Protein AF-A0A965PVC0-F1 (afdb_monomer)

Sequence (104 aa):
IALAPARLYQFDGAETGKIRQNLDIASYRVETGLPLRDFMVIQQGPAAEGLLRAWPAPNLGVERHYGYAFQWFSLAALIAGLYLWFQWLRPRWLVKDHIPDDRT

pLDDT: mean 78.61, std 12.19, range [58.06, 97.75]

Radius of gyration: 32.97 Å; Cα contacts (8 Å, |Δi|>4): 31; chains: 1; bounding box: 70×26×98 Å

Solvent-accessible surface area (backbone atoms only — not comparable to full-atom values): 7052 Å² total; per-residue (Å²): 126,46,76,80,79,78,72,87,77,69,68,90,70,88,64,76,73,95,72,54,80,86,70,57,66,68,64,49,28,68,73,69,70,49,93,74,71,100,72,46,82,77,79,82,62,78,67,53,97,91,43,85,55,82,72,77,73,81,79,80,55,66,78,63,51,54,60,54,51,50,51,54,52,51,52,50,51,50,51,52,51,51,50,51,40,60,71,56,46,53,55,57,56,63,62,66,78,68,72,81,85,88,82,128

Secondary structure (DSSP, 8-state):
-BPPPPGGG--SS---SSS-TT--HHHHHHHH-----S-B----SPSBTTB---PPP----HHHHHHHHHHHHHHHHHHHHHHHIIIIIHHHHHHHT-------

Structure (mmCIF, N/CA/C/O backbone):
data_AF-A0A965PVC0-F1
#
_entry.id   AF-A0A965PVC0-F1
#
loop_
_atom_site.group_PDB
_atom_site.id
_atom_site.type_symbol
_atom_site.label_atom_id
_atom_site.label_alt_id
_atom_site.label_comp_id
_atom_site.label_asym_id
_atom_site.label_entity_id
_atom_site.label_seq_id
_atom_site.pdbx_PDB_ins_code
_atom_site.Cartn_x
_atom_site.Cartn_y
_atom_site.Cartn_z
_atom_site.occupancy
_atom_site.B_iso_or_equiv
_atom_site.auth_seq_id
_atom_site.auth_comp_id
_atom_site.auth_asym_id
_atom_site.auth_atom_id
_atom_site.pdbx_PDB_model_num
ATOM 1 N N . ILE A 1 1 ? -8.371 -14.221 11.053 1.00 61.44 1 ILE A N 1
ATOM 2 C CA . ILE A 1 1 ? -7.653 -13.407 12.064 1.00 61.44 1 ILE A CA 1
ATOM 3 C C . ILE A 1 1 ? -7.109 -12.194 11.335 1.00 61.44 1 ILE A C 1
ATOM 5 O O . ILE A 1 1 ? -6.511 -12.374 10.280 1.00 61.44 1 ILE A O 1
ATOM 9 N N . ALA A 1 2 ? -7.402 -10.993 11.819 1.00 61.28 2 ALA A N 1
ATOM 10 C CA . ALA A 1 2 ? -6.885 -9.764 11.233 1.00 61.28 2 ALA A CA 1
ATOM 11 C C . ALA A 1 2 ? -5.522 -9.424 11.843 1.00 61.28 2 ALA A C 1
ATOM 13 O O . ALA A 1 2 ? -5.323 -9.601 13.046 1.00 61.28 2 ALA A O 1
ATOM 14 N N . LEU A 1 3 ? -4.599 -8.942 11.010 1.00 65.56 3 LEU A N 1
ATOM 15 C CA . LEU A 1 3 ? -3.379 -8.295 11.487 1.00 65.56 3 LEU A CA 1
ATOM 16 C C . LEU A 1 3 ? -3.759 -7.002 12.212 1.00 65.56 3 LEU A C 1
ATOM 18 O O . LEU A 1 3 ? -4.790 -6.399 11.905 1.00 65.56 3 LEU A O 1
ATOM 22 N N . ALA A 1 4 ? -2.935 -6.587 13.175 1.00 66.31 4 ALA A N 1
ATOM 23 C CA . ALA A 1 4 ? -3.166 -5.335 13.878 1.00 66.31 4 ALA A CA 1
ATOM 24 C C . ALA A 1 4 ? -3.309 -4.175 12.879 1.00 66.31 4 ALA A C 1
ATOM 26 O O . ALA A 1 4 ? -2.536 -4.116 11.916 1.00 66.31 4 ALA A O 1
ATOM 27 N N . PRO A 1 5 ? -4.291 -3.273 13.073 1.00 65.88 5 PRO A N 1
ATOM 28 C CA . PRO A 1 5 ? -4.470 -2.141 12.182 1.00 65.88 5 PRO A CA 1
ATOM 29 C C . PRO A 1 5 ? -3.179 -1.324 12.151 1.00 65.88 5 PRO A C 1
ATOM 31 O O . PRO A 1 5 ? -2.572 -1.038 13.187 1.00 65.88 5 PRO A O 1
ATOM 34 N N . ALA A 1 6 ? -2.735 -0.971 10.946 1.00 65.62 6 ALA A N 1
ATOM 35 C CA . ALA A 1 6 ? -1.576 -0.112 10.787 1.00 65.62 6 ALA A CA 1
ATOM 36 C C . ALA A 1 6 ? -1.881 1.243 11.441 1.00 65.62 6 ALA A C 1
ATOM 38 O O . ALA A 1 6 ? -2.834 1.922 11.056 1.00 65.62 6 ALA A O 1
ATOM 39 N N . ARG A 1 7 ? -1.056 1.667 12.406 1.00 68.12 7 ARG A N 1
ATOM 40 C CA . ARG A 1 7 ? -1.208 2.950 13.122 1.00 68.12 7 ARG A CA 1
ATOM 41 C C . ARG A 1 7 ? -0.830 4.173 12.268 1.00 68.12 7 ARG A C 1
ATOM 43 O O . ARG A 1 7 ? -0.439 5.201 12.801 1.00 68.12 7 ARG A O 1
ATOM 50 N N . LEU A 1 8 ? -0.944 4.075 10.942 1.00 61.22 8 LEU A N 1
ATOM 51 C CA . LEU A 1 8 ? -0.568 5.127 9.988 1.00 61.22 8 LEU A CA 1
ATOM 52 C C . LEU A 1 8 ? -1.379 6.420 10.163 1.00 61.22 8 LEU A C 1
ATOM 54 O O . LEU A 1 8 ? -0.898 7.484 9.792 1.00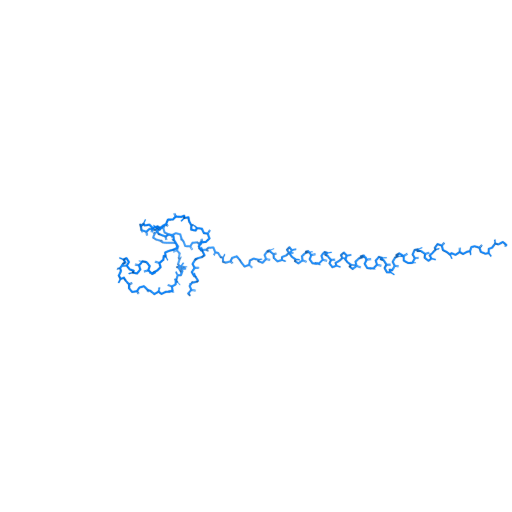 61.22 8 LEU A O 1
ATOM 58 N N . TYR A 1 9 ? -2.583 6.326 10.732 1.00 58.06 9 TYR A N 1
ATOM 59 C CA . TYR A 1 9 ? -3.487 7.458 10.957 1.00 58.06 9 TYR A CA 1
ATOM 60 C C . TYR A 1 9 ? -3.806 7.694 12.436 1.00 58.06 9 TYR A C 1
ATOM 62 O O . TYR A 1 9 ? -4.865 8.234 12.731 1.00 58.06 9 TYR A O 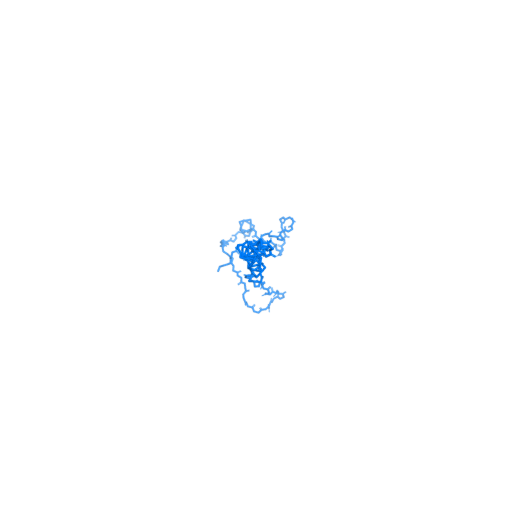1
ATOM 70 N N . GLN A 1 10 ? -2.960 7.252 13.372 1.00 65.38 10 GLN A N 1
ATOM 71 C CA . GLN A 1 10 ? -3.180 7.583 14.780 1.00 65.38 10 GLN A CA 1
ATOM 72 C C . GLN A 1 10 ? -2.797 9.045 15.017 1.00 65.38 10 GLN A C 1
ATOM 74 O O . GLN A 1 10 ? -1.615 9.387 15.017 1.00 65.38 10 GLN A O 1
ATOM 79 N N . PHE A 1 11 ? -3.805 9.897 15.181 1.00 64.56 11 PHE A N 1
ATOM 80 C CA . PHE A 1 11 ? -3.606 11.261 15.654 1.00 64.56 11 PHE A CA 1
ATOM 81 C C . PHE A 1 11 ? -3.404 11.219 17.182 1.00 64.56 11 PHE A C 1
ATOM 83 O O . PHE A 1 11 ? -3.856 10.284 17.838 1.00 64.56 11 PHE A O 1
ATOM 90 N N . ASP A 1 12 ? -2.603 12.138 17.719 1.00 64.44 12 ASP A N 1
ATOM 91 C CA . ASP A 1 12 ? -2.042 12.044 19.075 1.00 64.44 12 ASP A CA 1
ATOM 92 C C . ASP A 1 12 ? -3.101 12.000 20.198 1.00 64.44 12 ASP A C 1
ATOM 94 O O . ASP A 1 12 ? -4.156 12.625 20.100 1.00 64.44 12 ASP A O 1
ATOM 98 N N . GLY A 1 13 ? -2.765 11.306 21.292 1.00 59.75 13 GLY A N 1
ATOM 99 C CA . GLY A 1 13 ? -3.567 11.179 22.510 1.00 59.75 13 GLY A CA 1
ATOM 100 C C . GLY A 1 13 ? -4.045 9.752 22.792 1.00 59.75 13 GLY A C 1
ATOM 101 O O . GLY A 1 13 ? -4.537 9.039 21.919 1.00 59.75 13 GLY A O 1
ATOM 102 N N . ALA A 1 14 ? -3.923 9.306 24.045 1.00 59.66 14 ALA A N 1
ATOM 103 C CA . ALA A 1 14 ? -4.608 8.106 24.514 1.00 59.66 14 ALA A CA 1
ATOM 104 C C . ALA A 1 14 ? -6.123 8.366 24.470 1.00 59.66 14 ALA A C 1
ATOM 106 O O . ALA A 1 14 ? -6.676 8.984 25.377 1.00 59.66 14 ALA A O 1
ATOM 107 N N . GLU A 1 15 ? -6.768 7.945 23.381 1.00 64.19 15 GLU A N 1
ATOM 108 C CA . GLU A 1 15 ? -8.199 8.131 23.137 1.00 64.19 15 GLU A CA 1
ATOM 109 C C . GLU A 1 15 ? -9.008 7.572 24.320 1.00 64.19 15 GLU A C 1
ATOM 111 O O . GLU A 1 15 ? -9.089 6.357 24.532 1.00 64.19 15 GLU A O 1
ATOM 116 N N . THR A 1 16 ? -9.597 8.466 25.116 1.00 68.94 16 THR A N 1
ATOM 117 C CA . THR A 1 16 ? -10.528 8.116 26.193 1.00 68.94 16 THR A CA 1
ATOM 118 C C . THR A 1 16 ? -11.953 8.324 25.693 1.00 68.94 16 THR A C 1
ATOM 120 O O . THR A 1 16 ? -12.257 9.301 25.017 1.00 68.94 16 THR A O 1
ATOM 123 N N . GLY A 1 17 ? -12.849 7.381 25.992 1.00 74.69 17 GLY A N 1
ATOM 124 C CA . GLY A 1 17 ? -14.235 7.420 25.517 1.00 74.69 17 GLY A CA 1
ATOM 125 C C . GLY A 1 17 ? -14.711 6.114 24.885 1.00 74.69 17 GLY A C 1
ATOM 126 O O . GLY A 1 17 ? -14.037 5.082 24.961 1.00 74.69 17 GLY A O 1
ATOM 127 N N . LYS A 1 18 ? -15.919 6.159 24.302 1.00 76.06 18 LYS A N 1
ATOM 128 C CA . LYS A 1 18 ? -16.612 4.993 23.719 1.00 76.06 18 LYS A CA 1
ATOM 129 C C . LYS A 1 18 ? -16.045 4.557 22.365 1.00 76.06 18 LYS A C 1
ATOM 131 O O . LYS A 1 18 ? -16.131 3.381 22.034 1.00 76.06 18 LYS A O 1
ATOM 136 N N . ILE A 1 19 ? -15.492 5.488 21.590 1.00 78.50 19 ILE A N 1
ATOM 137 C CA . ILE A 1 19 ? -14.862 5.224 20.292 1.00 78.50 19 ILE A CA 1
ATOM 138 C C . ILE A 1 19 ? -13.378 5.528 20.458 1.00 78.50 19 ILE A C 1
ATOM 140 O O . ILE A 1 19 ? -13.033 6.633 20.859 1.00 78.50 19 ILE A O 1
ATOM 144 N N . ARG A 1 20 ? -12.518 4.540 20.193 1.00 79.75 20 ARG A N 1
ATOM 145 C CA . ARG A 1 20 ? -11.063 4.657 20.341 1.00 79.75 20 ARG A CA 1
ATOM 146 C C . ARG A 1 20 ? -10.379 4.166 19.082 1.00 79.75 20 ARG A C 1
ATOM 148 O O . ARG A 1 20 ? -10.676 3.071 18.598 1.00 79.75 20 ARG A O 1
ATOM 155 N N . GLN A 1 21 ? -9.455 4.960 18.565 1.00 79.19 21 GLN A N 1
ATOM 156 C CA . GLN A 1 21 ? -8.661 4.578 17.410 1.00 79.19 21 GLN A CA 1
ATOM 157 C C . GLN A 1 21 ? -7.503 3.672 17.852 1.00 79.19 21 GLN A C 1
ATOM 159 O O . GLN A 1 21 ? -6.824 3.976 18.825 1.00 79.19 21 GLN A O 1
ATOM 164 N N . ASN A 1 22 ? -7.264 2.565 17.137 1.00 79.81 22 ASN A N 1
ATOM 165 C CA . ASN A 1 22 ? -6.143 1.646 17.401 1.00 79.81 22 ASN A CA 1
ATOM 166 C C . ASN A 1 22 ? -6.021 1.215 18.878 1.00 79.81 22 ASN A C 1
ATOM 168 O O . ASN A 1 22 ? -4.958 1.345 19.482 1.00 79.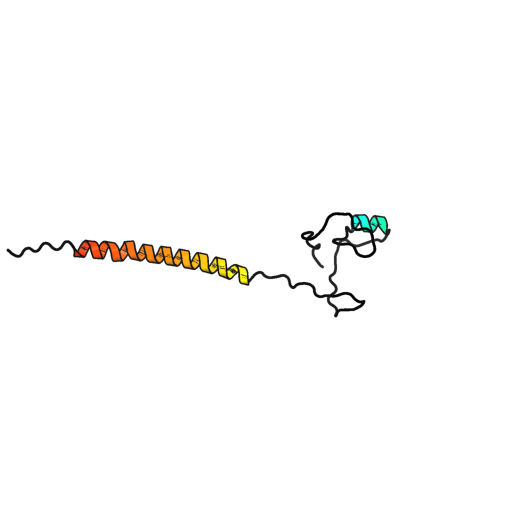81 22 ASN A O 1
ATOM 172 N N . LEU A 1 23 ? -7.124 0.712 19.445 1.00 81.19 23 LEU A N 1
ATOM 173 C CA . LEU A 1 23 ? -7.226 0.279 20.840 1.00 81.19 23 LEU A CA 1
ATOM 174 C C . LEU A 1 23 ? -6.025 -0.571 21.292 1.00 81.19 23 LEU A C 1
ATOM 176 O O . LEU A 1 23 ? -5.770 -1.640 20.733 1.00 81.19 23 LEU A O 1
ATOM 180 N N . ASP A 1 24 ? -5.343 -0.130 22.351 1.00 83.50 24 ASP A N 1
ATOM 181 C CA . ASP A 1 24 ? -4.342 -0.951 23.028 1.00 83.50 24 ASP A CA 1
ATOM 182 C C . ASP A 1 24 ? -5.030 -2.001 23.910 1.00 83.50 24 ASP A C 1
ATOM 184 O O . ASP A 1 24 ? -5.683 -1.687 24.909 1.00 83.50 24 ASP A O 1
ATOM 188 N N . ILE A 1 25 ? -4.905 -3.269 23.516 1.00 85.06 25 ILE A N 1
ATOM 189 C CA . ILE A 1 25 ? -5.591 -4.386 24.174 1.00 85.06 25 ILE A CA 1
ATOM 190 C C . ILE A 1 25 ? -5.082 -4.595 25.606 1.00 85.06 25 ILE A C 1
ATOM 192 O O . ILE A 1 25 ? -5.857 -5.006 26.469 1.00 85.06 25 ILE A O 1
ATOM 196 N N . ALA A 1 26 ? -3.810 -4.293 25.891 1.00 86.62 26 ALA A N 1
ATOM 197 C CA . ALA A 1 26 ? -3.239 -4.470 27.221 1.00 86.62 26 ALA A CA 1
ATOM 198 C C . ALA A 1 26 ? -3.779 -3.423 28.204 1.00 86.62 26 ALA A C 1
ATOM 200 O O . ALA A 1 26 ? -4.292 -3.791 29.262 1.00 86.62 26 ALA A O 1
ATOM 201 N N . SER A 1 27 ? -3.757 -2.143 27.833 1.00 85.31 27 SER A N 1
ATOM 202 C CA . SER A 1 27 ? -4.351 -1.061 28.621 1.00 85.31 27 SER A CA 1
ATOM 203 C C . SER A 1 27 ? -5.855 -1.261 28.806 1.00 85.31 27 SER A C 1
ATOM 205 O O . SER A 1 27 ? -6.365 -1.110 29.915 1.00 85.31 27 SER A O 1
ATOM 207 N N . TYR A 1 28 ? -6.572 -1.674 27.756 1.00 87.19 28 TYR A N 1
ATOM 208 C CA . TYR A 1 28 ? -8.020 -1.877 27.837 1.00 87.19 28 TYR A CA 1
ATOM 209 C C . TYR A 1 28 ? -8.414 -3.089 28.694 1.00 87.19 28 TYR A C 1
ATOM 211 O O . TYR A 1 28 ? -9.454 -3.078 29.356 1.00 87.19 28 TYR A O 1
ATOM 219 N N . ARG A 1 29 ? -7.566 -4.123 28.741 1.00 90.81 29 ARG A N 1
ATOM 220 C CA . ARG A 1 29 ? -7.719 -5.263 29.655 1.00 90.81 29 ARG A CA 1
ATOM 221 C C . ARG A 1 29 ? -7.627 -4.824 31.114 1.00 90.81 29 ARG A C 1
ATOM 223 O O . ARG A 1 29 ? -8.436 -5.266 31.923 1.00 90.81 29 ARG A O 1
ATOM 230 N N . VAL A 1 30 ? -6.675 -3.949 31.440 1.00 90.12 30 VAL A N 1
ATOM 231 C CA . VA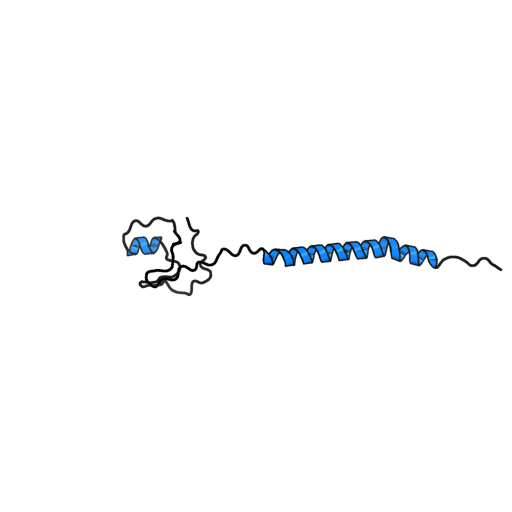L A 1 30 ? -6.529 -3.389 32.795 1.00 90.12 30 VAL A CA 1
ATOM 232 C C . VAL A 1 30 ? -7.729 -2.513 33.155 1.00 90.12 30 VAL A C 1
ATOM 234 O O . VAL A 1 30 ? -8.250 -2.625 34.258 1.00 90.12 30 VAL A O 1
ATOM 237 N N . GLU A 1 31 ? -8.201 -1.688 32.220 1.00 88.50 31 GLU A N 1
ATOM 238 C CA . GLU A 1 31 ? -9.333 -0.783 32.446 1.00 88.50 31 GLU A CA 1
ATOM 239 C C . GLU A 1 31 ? -10.665 -1.521 32.652 1.00 88.50 31 GLU A C 1
ATOM 241 O O . GLU A 1 31 ? -11.447 -1.157 33.525 1.00 88.50 31 GLU A O 1
ATOM 246 N N . THR A 1 32 ? -10.941 -2.555 31.851 1.00 89.81 32 THR A N 1
ATOM 247 C CA . THR A 1 32 ? -12.231 -3.270 31.884 1.00 89.81 32 THR A CA 1
ATOM 248 C C . THR A 1 32 ? -12.240 -4.489 32.803 1.00 89.81 32 THR A C 1
ATOM 250 O O . THR A 1 32 ? -13.313 -4.981 33.148 1.00 89.81 32 THR A O 1
ATOM 253 N N . GLY A 1 33 ? -11.068 -5.026 33.155 1.00 91.75 33 GLY A N 1
ATOM 254 C CA . GLY A 1 33 ? -10.931 -6.295 33.876 1.00 91.75 33 GLY A CA 1
ATOM 255 C C . GLY A 1 33 ? -11.348 -7.532 33.067 1.00 91.75 33 GLY A C 1
ATOM 256 O O . GLY A 1 33 ? -11.403 -8.633 33.616 1.00 91.75 33 GLY A O 1
ATOM 257 N N . LEU A 1 34 ? -11.657 -7.387 31.773 1.00 91.81 34 LEU A N 1
ATOM 258 C CA . L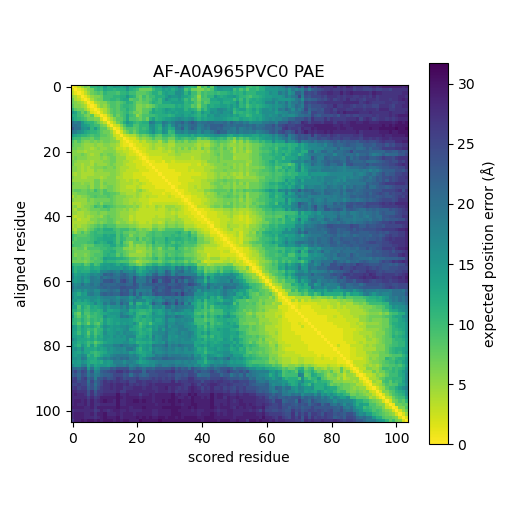EU A 1 34 ? -12.123 -8.486 30.926 1.00 91.81 34 LEU A CA 1
ATOM 259 C C . LEU A 1 34 ? -10.952 -9.327 30.395 1.00 91.81 34 LEU A C 1
ATOM 261 O O . LEU A 1 34 ? -9.932 -8.768 29.998 1.00 91.81 34 LEU A O 1
ATOM 265 N N . PRO A 1 35 ? -11.090 -10.661 30.271 1.00 89.88 35 PRO A N 1
ATOM 266 C CA . PRO A 1 35 ? -10.056 -11.530 29.707 1.00 89.88 35 PRO A CA 1
ATOM 267 C C . PRO A 1 35 ? -10.014 -11.438 28.169 1.00 89.88 35 PRO A C 1
ATOM 269 O O . PRO A 1 35 ? -10.359 -12.379 27.451 1.00 89.88 35 PRO A O 1
ATOM 272 N N . LEU A 1 36 ? -9.606 -10.281 27.645 1.00 88.62 36 LEU A N 1
ATOM 273 C CA . LEU A 1 36 ? -9.508 -10.027 26.206 1.00 88.62 36 LEU A CA 1
ATOM 274 C C . LEU A 1 36 ? -8.420 -10.897 25.564 1.00 88.62 36 LEU A C 1
ATOM 276 O O . LEU A 1 36 ? -7.329 -11.045 26.119 1.00 88.62 36 LEU A O 1
ATOM 280 N N . ARG A 1 37 ? -8.707 -11.449 24.381 1.00 87.88 37 ARG A N 1
ATOM 281 C CA . ARG A 1 37 ? -7.764 -12.246 23.579 1.00 87.88 37 ARG A CA 1
ATOM 282 C C . ARG A 1 37 ? -6.914 -11.339 22.686 1.00 87.88 37 ARG A C 1
ATOM 284 O O . ARG A 1 37 ? -7.409 -10.331 22.196 1.00 87.88 37 ARG A O 1
ATOM 291 N N . ASP A 1 38 ? -5.679 -11.744 22.398 1.00 84.38 38 ASP A N 1
ATOM 292 C CA . ASP A 1 38 ? -4.728 -10.962 21.585 1.00 84.38 38 ASP A CA 1
ATOM 293 C C . ASP A 1 38 ? -4.915 -11.147 20.065 1.00 84.38 38 ASP A C 1
ATOM 295 O O . ASP A 1 38 ? -3.965 -11.066 19.289 1.00 84.38 38 ASP A O 1
ATOM 299 N N . PHE A 1 39 ? -6.142 -11.420 19.616 1.00 83.19 39 PHE A N 1
ATOM 300 C CA . PHE A 1 39 ? -6.469 -11.487 18.194 1.00 83.19 39 PHE A CA 1
ATOM 301 C C . PHE A 1 39 ? -7.581 -10.508 17.850 1.00 83.19 39 PHE A C 1
ATOM 303 O O . PHE A 1 39 ? -8.477 -10.235 18.646 1.00 83.19 39 PHE A O 1
ATOM 310 N N . MET A 1 40 ? -7.546 -10.024 16.614 1.00 83.50 40 MET A N 1
ATOM 311 C CA . MET A 1 40 ? -8.571 -9.151 16.065 1.00 83.50 40 MET A CA 1
ATOM 312 C C . MET A 1 40 ? -9.402 -9.890 15.021 1.00 83.50 40 MET A C 1
ATOM 314 O O . MET A 1 40 ? -8.912 -10.755 14.281 1.00 83.50 40 MET A O 1
ATOM 318 N N . VAL A 1 41 ? -10.681 -9.534 14.964 1.00 86.50 41 VAL A N 1
ATOM 319 C CA . VAL A 1 41 ? -11.635 -10.009 13.962 1.00 86.50 41 VAL A CA 1
ATOM 320 C C . VAL A 1 41 ? -12.216 -8.814 13.222 1.00 86.50 41 VAL A C 1
ATOM 322 O O . VAL A 1 41 ? -12.427 -7.754 13.803 1.00 86.50 41 VAL A O 1
ATOM 325 N N . ILE A 1 42 ? -12.465 -8.994 11.930 1.00 85.44 42 ILE A N 1
ATOM 326 C CA . ILE A 1 42 ? -13.107 -7.993 11.080 1.00 85.44 42 ILE A CA 1
ATOM 327 C C . ILE A 1 42 ? -14.552 -8.436 10.868 1.00 85.44 42 ILE A C 1
ATOM 329 O O . ILE A 1 42 ? -14.800 -9.585 10.503 1.00 85.44 42 ILE A O 1
ATOM 333 N N . GLN A 1 43 ? -15.506 -7.532 11.092 1.00 86.69 43 GLN A N 1
ATOM 334 C CA . GLN A 1 43 ? -16.909 -7.797 10.778 1.00 86.69 43 GLN A CA 1
ATOM 335 C C . GLN A 1 43 ? -17.121 -7.733 9.262 1.00 86.69 43 GLN A C 1
ATOM 337 O O . GLN A 1 43 ? -16.831 -6.709 8.646 1.00 86.69 43 GLN A O 1
ATOM 342 N N . GLN A 1 44 ? -17.647 -8.815 8.682 1.00 85.31 44 GLN A N 1
ATOM 343 C CA . GLN A 1 44 ? -17.897 -8.949 7.237 1.00 85.31 44 GLN A CA 1
ATOM 344 C C . GLN A 1 44 ? -19.383 -8.838 6.849 1.00 85.31 44 GLN A C 1
ATOM 346 O O . GLN A 1 44 ? -19.719 -8.956 5.676 1.00 85.31 44 GLN A O 1
ATOM 351 N N . GLY A 1 45 ? -20.281 -8.646 7.821 1.00 87.25 45 GLY A N 1
ATOM 352 C CA . GLY A 1 45 ? -21.719 -8.513 7.568 1.00 87.25 45 GLY A CA 1
ATOM 353 C C . GLY A 1 45 ? -22.108 -7.193 6.878 1.00 87.25 45 GLY A C 1
ATOM 354 O O . GLY A 1 45 ? -21.291 -6.270 6.818 1.00 87.25 45 GLY A O 1
ATOM 355 N N . PRO A 1 46 ? -23.363 -7.068 6.399 1.00 84.19 46 PRO A N 1
ATOM 356 C CA . PRO A 1 46 ? -23.890 -5.816 5.838 1.00 84.19 46 PRO A CA 1
ATOM 357 C C . PRO A 1 46 ? -23.865 -4.704 6.890 1.00 84.19 46 PRO A C 1
ATOM 359 O O . PRO A 1 46 ? -23.896 -5.026 8.066 1.00 84.19 46 PRO A O 1
ATOM 362 N N . ALA A 1 47 ? -23.827 -3.418 6.526 1.00 86.81 47 ALA A N 1
ATOM 363 C CA . ALA A 1 47 ? -23.850 -2.329 7.514 1.00 86.81 47 ALA A CA 1
ATOM 364 C C . ALA A 1 47 ? -25.065 -2.444 8.459 1.00 86.81 47 ALA A C 1
ATOM 366 O O . ALA A 1 47 ? -26.186 -2.663 8.003 1.00 86.81 47 ALA A O 1
ATOM 367 N N . ALA A 1 48 ? -24.837 -2.309 9.766 1.00 84.94 48 ALA A N 1
ATOM 368 C CA . ALA A 1 48 ? -25.883 -2.337 10.788 1.00 84.94 48 ALA A CA 1
ATOM 369 C C . ALA A 1 48 ? -25.437 -1.535 12.025 1.00 84.94 48 ALA A C 1
ATOM 371 O O . ALA A 1 48 ? -24.294 -1.083 12.095 1.00 84.94 48 ALA A O 1
ATOM 372 N N . GLU A 1 49 ? -26.359 -1.291 12.962 1.00 86.00 49 GLU A N 1
ATOM 373 C CA . GLU A 1 49 ? -26.115 -0.520 14.198 1.00 86.00 49 GLU A CA 1
ATOM 374 C C . GLU A 1 49 ? -25.570 0.909 13.972 1.00 86.00 49 GLU A C 1
ATOM 376 O O . GLU A 1 49 ? -24.910 1.480 14.836 1.00 86.00 49 GLU A O 1
ATOM 381 N N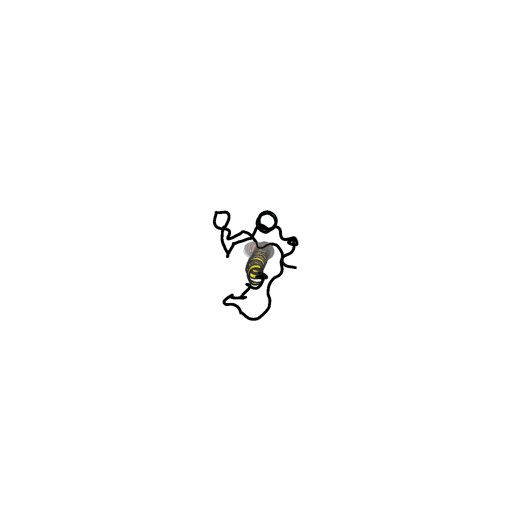 . GLY A 1 50 ? -25.828 1.499 12.799 1.00 85.25 50 GLY A N 1
ATOM 382 C CA . GLY A 1 50 ? -25.285 2.810 12.423 1.00 85.25 50 GLY A CA 1
ATOM 383 C C . GLY A 1 50 ? -23.790 2.800 12.075 1.00 85.25 50 GLY A C 1
ATOM 384 O O . GLY A 1 50 ? -23.204 3.866 11.904 1.00 85.25 50 GLY A O 1
ATOM 385 N N . LEU A 1 51 ? -23.168 1.621 11.950 1.00 83.62 51 LEU A N 1
ATOM 386 C CA . LEU A 1 51 ? -21.754 1.457 11.620 1.00 83.62 51 LEU A CA 1
ATOM 387 C C . LEU A 1 51 ? -21.566 1.018 10.163 1.00 83.62 51 LEU A C 1
ATOM 389 O O . LEU A 1 51 ?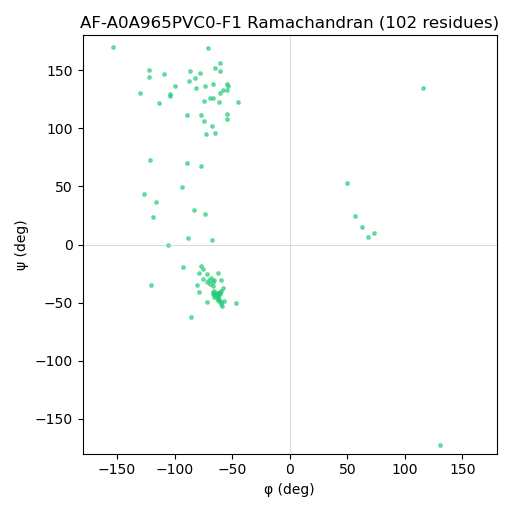 -22.125 0.018 9.702 1.00 83.62 51 LEU A O 1
ATOM 393 N N . LEU A 1 52 ? -20.717 1.752 9.443 1.00 83.56 52 LEU A N 1
ATOM 394 C CA . LEU A 1 52 ? -20.265 1.371 8.108 1.00 83.56 52 LEU A CA 1
ATOM 395 C C . LEU A 1 52 ? -19.258 0.217 8.204 1.00 83.56 52 LEU A C 1
ATOM 397 O O . LEU A 1 5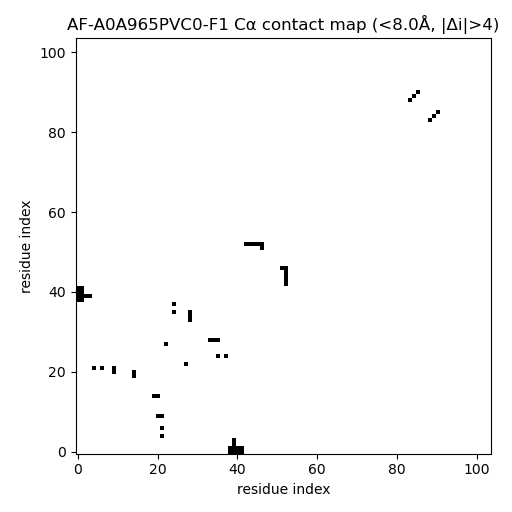2 ? -18.341 0.238 9.021 1.00 83.56 52 LEU A O 1
ATOM 401 N N . ARG A 1 53 ? -19.410 -0.780 7.328 1.00 86.62 53 ARG A N 1
ATOM 402 C CA . ARG A 1 53 ? -18.525 -1.957 7.217 1.00 86.62 53 ARG A CA 1
ATOM 403 C C . ARG A 1 53 ? -17.814 -1.999 5.861 1.00 86.62 53 ARG A C 1
ATOM 405 O O . ARG A 1 53 ? -17.642 -3.054 5.261 1.00 86.62 53 ARG A O 1
ATOM 412 N N . ALA A 1 54 ? -17.436 -0.826 5.355 1.00 80.25 54 ALA A N 1
ATOM 413 C CA . ALA A 1 54 ? -16.737 -0.663 4.083 1.00 80.25 54 ALA A CA 1
ATOM 414 C C . ALA A 1 54 ? -15.217 -0.743 4.293 1.00 80.25 54 ALA A C 1
ATOM 416 O O . ALA A 1 54 ? -14.510 0.261 4.214 1.00 80.25 54 ALA A O 1
ATOM 417 N N . TRP A 1 55 ? -14.714 -1.937 4.613 1.00 81.56 55 TRP A N 1
ATOM 418 C CA . TRP A 1 55 ? -13.272 -2.151 4.730 1.00 81.56 55 TRP A CA 1
ATOM 419 C C . TRP A 1 55 ? -12.622 -1.991 3.352 1.00 81.56 55 TRP A C 1
ATOM 421 O O . TRP A 1 55 ? -13.057 -2.661 2.411 1.00 81.56 55 TRP A O 1
ATOM 431 N N . PRO A 1 56 ? -11.601 -1.130 3.198 1.00 71.25 56 PRO A N 1
ATOM 432 C CA . PRO A 1 56 ? -10.912 -1.003 1.926 1.00 71.25 56 PRO A CA 1
ATOM 433 C C . PRO A 1 56 ? -10.299 -2.354 1.564 1.00 71.25 56 PRO A C 1
ATOM 435 O O . PRO A 1 56 ? -9.633 -2.986 2.390 1.00 71.25 56 PRO A O 1
ATOM 438 N N . ALA A 1 57 ? -10.536 -2.806 0.331 1.00 68.62 57 ALA A N 1
ATOM 439 C CA . ALA A 1 57 ? -9.852 -3.980 -0.181 1.00 68.62 57 ALA A CA 1
ATOM 440 C C . ALA A 1 57 ? -8.336 -3.751 -0.044 1.00 68.62 57 ALA A C 1
ATOM 442 O O . ALA A 1 57 ? -7.874 -2.636 -0.320 1.00 68.62 57 ALA A O 1
ATOM 443 N N . PRO A 1 58 ? -7.552 -4.761 0.378 1.00 64.62 58 PRO A N 1
ATOM 444 C CA . PRO A 1 58 ? -6.103 -4.659 0.337 1.00 64.62 58 PRO A CA 1
ATOM 445 C C . PRO A 1 58 ? -5.726 -4.297 -1.097 1.00 64.62 58 PRO A C 1
ATOM 447 O O . PRO A 1 58 ? -5.980 -5.074 -2.017 1.00 64.62 58 PRO A O 1
ATOM 450 N N . ASN A 1 59 ? -5.204 -3.089 -1.311 1.00 62.47 59 ASN A N 1
ATOM 451 C CA . ASN A 1 59 ? -4.808 -2.674 -2.644 1.00 62.47 59 ASN A CA 1
ATOM 452 C C . ASN A 1 59 ? -3.615 -3.546 -3.044 1.00 62.47 59 ASN A C 1
ATOM 454 O O . ASN A 1 59 ? -2.500 -3.326 -2.577 1.00 62.47 59 ASN A O 1
ATOM 458 N N . LEU A 1 60 ? -3.858 -4.557 -3.882 1.00 58.66 60 LEU A N 1
ATOM 459 C CA . LEU A 1 60 ? -2.835 -5.485 -4.367 1.00 58.66 60 LEU A CA 1
ATOM 460 C C . LEU A 1 60 ? -1.819 -4.809 -5.303 1.00 58.66 60 LEU A C 1
ATOM 462 O O . LEU A 1 60 ? -0.939 -5.483 -5.824 1.00 58.66 60 LEU A O 1
ATOM 466 N N . GLY A 1 61 ? -1.903 -3.489 -5.515 1.00 60.62 61 GLY A N 1
ATOM 467 C CA . GLY A 1 61 ? -0.822 -2.694 -6.097 1.00 60.62 61 GLY A CA 1
ATOM 468 C C . GLY A 1 61 ? -0.452 -3.081 -7.527 1.00 60.62 61 GLY A C 1
ATOM 469 O O . GLY A 1 61 ? 0.602 -2.666 -8.003 1.00 60.62 61 GLY A O 1
ATOM 470 N N . VAL A 1 62 ? -1.306 -3.845 -8.219 1.00 60.16 62 VAL A N 1
ATOM 471 C CA . VAL A 1 62 ? -1.026 -4.392 -9.555 1.00 60.16 62 VAL A CA 1
ATOM 472 C C . VAL A 1 62 ? -0.728 -3.271 -10.551 1.00 60.16 62 VAL A C 1
ATOM 474 O O . VAL A 1 62 ? 0.210 -3.364 -11.340 1.00 60.16 62 VAL A O 1
ATOM 477 N N . GLU A 1 63 ? -1.438 -2.151 -10.425 1.00 60.28 63 GLU A N 1
ATOM 478 C CA . GLU A 1 63 ? -1.249 -0.958 -11.254 1.00 60.28 63 GLU A CA 1
ATOM 479 C C . GLU A 1 63 ? 0.166 -0.365 -11.144 1.00 60.28 63 GLU A C 1
ATOM 481 O O . GLU A 1 63 ? 0.711 0.166 -12.112 1.00 60.28 63 GLU A O 1
ATOM 486 N N . ARG A 1 64 ? 0.820 -0.515 -9.985 1.00 60.62 64 ARG A N 1
ATOM 487 C CA . ARG A 1 64 ? 2.148 0.054 -9.720 1.00 60.62 64 ARG A CA 1
ATOM 488 C C . ARG A 1 64 ? 3.275 -0.738 -10.391 1.00 60.62 64 ARG A C 1
ATOM 490 O O . ARG A 1 64 ? 4.355 -0.191 -10.610 1.00 60.62 64 ARG A O 1
ATOM 497 N N . HIS A 1 65 ? 3.029 -1.989 -10.780 1.00 64.75 65 HIS A N 1
ATOM 498 C CA . HIS A 1 65 ? 4.025 -2.829 -11.448 1.00 64.75 65 HIS A CA 1
ATOM 499 C C . HIS A 1 65 ? 4.198 -2.505 -12.940 1.00 64.75 65 HIS A C 1
ATOM 501 O O . HIS A 1 65 ? 5.286 -2.713 -13.479 1.00 64.75 65 HIS A O 1
ATOM 507 N N . TYR A 1 66 ? 3.189 -1.921 -13.596 1.00 76.50 66 TYR A N 1
ATOM 508 C CA . TYR A 1 66 ? 3.284 -1.551 -15.015 1.00 76.50 66 TYR A CA 1
ATOM 509 C C . TYR A 1 66 ? 4.304 -0.439 -15.274 1.00 76.50 66 TYR A C 1
ATOM 511 O O . TYR A 1 66 ? 5.023 -0.489 -16.271 1.00 76.50 66 TYR A O 1
ATOM 519 N N . GLY A 1 67 ? 4.427 0.524 -14.354 1.00 82.25 67 GLY A N 1
ATOM 520 C CA . GLY A 1 67 ? 5.415 1.598 -14.468 1.00 82.25 67 GLY A CA 1
ATOM 521 C C . GLY A 1 67 ? 6.854 1.075 -14.439 1.00 82.25 67 GLY A C 1
ATOM 522 O O . GLY A 1 67 ? 7.667 1.459 -15.275 1.00 82.25 67 GLY A O 1
ATOM 523 N N . TYR A 1 68 ? 7.154 0.146 -13.527 1.00 85.31 68 TYR A N 1
ATOM 524 C CA . TYR A 1 68 ? 8.477 -0.480 -13.436 1.00 85.31 68 TYR A CA 1
ATOM 525 C C . TYR A 1 68 ? 8.773 -1.332 -14.674 1.00 85.31 68 TYR A C 1
ATOM 527 O O . TYR A 1 68 ? 9.841 -1.205 -15.265 1.00 85.31 68 TYR A O 1
ATOM 535 N N . ALA A 1 69 ? 7.810 -2.140 -15.128 1.00 88.31 69 ALA A N 1
ATOM 536 C CA . ALA A 1 69 ? 7.965 -2.929 -16.349 1.00 88.31 69 ALA A CA 1
ATOM 537 C C . ALA A 1 69 ? 8.285 -2.038 -17.562 1.00 88.31 69 ALA A C 1
ATOM 539 O O . ALA A 1 69 ? 9.259 -2.289 -18.271 1.00 88.31 69 ALA A O 1
ATOM 540 N N . PHE A 1 70 ? 7.526 -0.956 -17.762 1.00 91.12 70 PHE A N 1
ATOM 541 C CA . PHE A 1 70 ? 7.761 -0.018 -18.860 1.00 91.12 70 PHE A CA 1
ATOM 542 C C . PHE A 1 70 ? 9.154 0.624 -18.800 1.00 91.12 70 PHE A C 1
ATOM 544 O O . PHE A 1 70 ? 9.812 0.748 -19.835 1.00 91.12 70 PHE A O 1
ATOM 551 N N . GLN A 1 71 ? 9.631 0.985 -17.604 1.00 93.44 71 GLN A N 1
ATOM 552 C CA . GLN A 1 71 ? 10.978 1.533 -17.414 1.00 93.44 71 GLN A CA 1
ATOM 553 C C . GLN A 1 71 ? 12.059 0.548 -17.868 1.00 93.44 71 GLN A C 1
ATOM 555 O O . GLN A 1 71 ? 12.923 0.918 -18.665 1.00 93.44 71 GLN A O 1
ATOM 560 N N . TRP A 1 72 ? 11.993 -0.711 -17.424 1.00 95.88 72 TRP A N 1
ATOM 561 C CA . TRP A 1 72 ? 12.994 -1.712 -17.803 1.00 95.88 72 TRP A CA 1
ATOM 562 C C . TRP A 1 72 ? 12.948 -2.068 -19.279 1.00 95.88 72 TRP A C 1
ATOM 564 O O . TRP A 1 72 ? 14.004 -2.164 -19.901 1.00 95.88 72 TRP A O 1
ATOM 574 N N . PHE A 1 73 ? 11.758 -2.211 -19.865 1.00 95.88 73 PHE A N 1
ATOM 575 C CA . PHE A 1 73 ? 11.642 -2.486 -21.297 1.00 95.88 73 PHE A CA 1
ATOM 576 C C . PHE A 1 73 ? 12.147 -1.320 -22.148 1.00 95.88 73 PHE A C 1
ATOM 578 O O . PHE A 1 73 ? 12.850 -1.553 -23.128 1.00 95.88 73 PHE A O 1
ATOM 585 N N . SER A 1 74 ? 11.864 -0.076 -21.755 1.00 97.12 74 SER A N 1
ATOM 586 C CA . SER A 1 74 ? 12.369 1.111 -22.456 1.00 97.12 74 SER A CA 1
ATOM 587 C C . SER A 1 74 ? 13.891 1.210 -22.372 1.00 97.12 74 SER A C 1
ATOM 589 O O . SER A 1 74 ? 14.547 1.463 -23.382 1.00 97.12 74 SER A O 1
ATOM 591 N N . LEU A 1 75 ? 14.468 0.953 -21.191 1.00 97.75 75 LEU A N 1
ATOM 592 C CA . LEU A 1 75 ? 15.918 0.935 -21.002 1.00 97.75 75 LEU A CA 1
ATOM 593 C C . LEU A 1 75 ? 16.577 -0.175 -21.835 1.00 97.75 75 LEU A C 1
ATOM 595 O O . LEU A 1 75 ? 17.559 0.081 -22.529 1.00 97.75 75 LEU A O 1
ATOM 599 N N . ALA A 1 76 ? 16.017 -1.386 -21.820 1.00 97.50 76 ALA A N 1
ATOM 600 C CA . ALA A 1 76 ? 16.516 -2.506 -22.612 1.00 97.50 76 ALA A CA 1
ATOM 601 C C . ALA A 1 76 ? 16.432 -2.228 -24.122 1.00 97.50 76 ALA A C 1
ATOM 603 O O . ALA A 1 76 ? 17.401 -2.464 -24.843 1.00 97.50 76 ALA A O 1
ATOM 604 N N . ALA A 1 77 ? 15.310 -1.679 -24.598 1.00 97.62 77 ALA A N 1
ATOM 605 C CA . ALA A 1 77 ? 15.121 -1.314 -26.000 1.00 97.62 77 ALA A CA 1
ATOM 606 C C . ALA A 1 77 ? 16.103 -0.221 -26.444 1.00 97.62 77 ALA A C 1
ATOM 608 O O . ALA A 1 77 ? 16.691 -0.330 -27.520 1.00 97.62 77 ALA A O 1
ATOM 609 N N . LEU A 1 78 ? 16.332 0.795 -25.604 1.00 97.69 78 LEU A N 1
ATOM 610 C CA . LEU A 1 78 ? 17.314 1.845 -25.867 1.00 97.69 78 LEU A CA 1
ATOM 611 C C . LEU A 1 78 ? 18.730 1.267 -25.987 1.00 97.69 78 LEU A C 1
ATOM 613 O O . LEU A 1 78 ? 19.427 1.555 -26.958 1.00 97.69 78 LEU A O 1
ATOM 617 N N . ILE A 1 79 ? 19.144 0.425 -25.035 1.00 97.12 79 ILE A N 1
ATOM 618 C CA . ILE A 1 79 ? 20.465 -0.220 -25.049 1.00 97.12 79 ILE A CA 1
ATOM 619 C C . ILE A 1 79 ? 20.622 -1.098 -26.296 1.00 97.12 79 ILE A C 1
ATOM 621 O O . ILE A 1 79 ? 21.634 -0.993 -26.988 1.00 97.12 79 ILE A O 1
ATOM 625 N N . ALA A 1 80 ? 19.625 -1.926 -26.617 1.00 96.88 80 ALA A N 1
ATOM 626 C CA . ALA A 1 80 ? 19.650 -2.783 -27.799 1.00 96.88 80 ALA A CA 1
ATOM 627 C C . ALA A 1 80 ? 19.724 -1.965 -29.100 1.00 96.88 80 ALA A C 1
ATOM 629 O O . ALA A 1 80 ? 20.527 -2.277 -29.979 1.00 96.88 80 ALA A O 1
ATOM 630 N N . GLY A 1 81 ? 18.942 -0.887 -29.206 1.00 96.31 81 GLY A N 1
ATOM 631 C CA . GLY A 1 81 ? 18.958 0.016 -30.356 1.00 96.31 81 GLY A CA 1
ATOM 632 C C . GLY A 1 81 ? 20.313 0.698 -30.544 1.00 96.31 81 GLY A C 1
ATOM 633 O O . GLY A 1 81 ? 20.868 0.669 -31.643 1.00 96.31 81 GLY A O 1
ATOM 634 N N . LEU A 1 82 ? 20.888 1.245 -29.469 1.00 95.69 82 LEU A N 1
ATOM 635 C CA . LEU A 1 82 ? 22.222 1.850 -29.498 1.00 95.69 82 LEU A CA 1
ATOM 636 C C . LEU A 1 82 ? 23.302 0.823 -29.850 1.00 95.69 82 LEU A C 1
ATOM 638 O O . LEU A 1 82 ? 24.183 1.111 -30.659 1.00 95.69 82 LEU A O 1
ATOM 642 N N . TYR A 1 83 ? 23.225 -0.384 -29.291 1.00 94.00 83 TYR A N 1
ATOM 643 C CA . TYR A 1 83 ? 24.164 -1.458 -29.596 1.00 94.00 83 TYR A CA 1
ATOM 644 C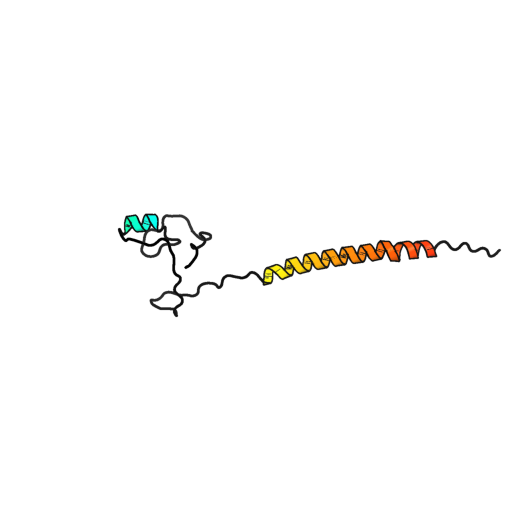 C . TYR A 1 83 ? 24.134 -1.815 -31.085 1.00 94.00 83 TYR A C 1
ATOM 646 O O . TYR A 1 83 ? 25.172 -1.782 -31.743 1.00 94.00 83 TYR A O 1
ATOM 654 N N . LEU A 1 84 ? 22.952 -2.073 -31.648 1.00 93.38 84 LEU A N 1
ATOM 655 C CA . LEU A 1 84 ? 22.804 -2.358 -33.077 1.00 93.38 84 LEU A CA 1
ATOM 656 C C . LEU A 1 84 ? 23.289 -1.184 -33.938 1.00 93.38 84 LEU A C 1
ATOM 658 O O . LEU A 1 84 ? 23.996 -1.388 -34.923 1.00 93.38 84 LEU A O 1
ATOM 662 N N . TRP A 1 85 ? 22.986 0.052 -33.546 1.00 90.88 85 TRP A N 1
ATOM 663 C CA . TRP A 1 85 ? 23.454 1.240 -34.254 1.00 90.88 85 TRP A CA 1
ATOM 664 C C . TRP A 1 85 ? 24.985 1.315 -34.338 1.00 90.88 85 TRP A C 1
ATOM 666 O O . TRP A 1 85 ? 25.545 1.439 -35.433 1.00 90.88 85 TRP A O 1
ATOM 676 N N . PHE A 1 86 ? 25.675 1.203 -33.200 1.00 88.88 86 PHE A N 1
ATOM 677 C CA . PHE A 1 86 ? 27.134 1.312 -33.145 1.00 88.88 86 PHE A CA 1
ATOM 678 C C . PHE A 1 86 ? 27.855 0.105 -33.740 1.00 88.88 86 PHE A C 1
ATOM 680 O O . PHE A 1 86 ? 28.929 0.280 -34.310 1.00 88.88 86 PHE A O 1
ATOM 687 N N . GLN A 1 87 ? 27.284 -1.095 -33.637 1.00 84.75 87 GLN A N 1
ATOM 688 C CA . GLN A 1 87 ? 27.907 -2.315 -34.153 1.00 84.75 87 GLN A CA 1
ATOM 689 C C . GLN A 1 87 ? 27.714 -2.481 -35.658 1.00 84.75 87 GLN A C 1
ATOM 691 O O . GLN A 1 87 ? 28.579 -3.027 -36.335 1.00 84.75 87 GLN A O 1
ATOM 696 N N . TRP A 1 88 ? 26.566 -2.064 -36.196 1.00 81.44 88 TRP A N 1
ATOM 697 C CA . TRP A 1 88 ? 26.150 -2.457 -37.542 1.00 81.44 88 TRP A CA 1
ATOM 698 C C . TRP A 1 88 ? 25.937 -1.295 -38.499 1.00 81.44 88 TRP A C 1
ATOM 700 O O . TRP A 1 88 ? 26.216 -1.461 -39.687 1.00 81.44 88 TRP A O 1
ATOM 710 N N . LEU A 1 89 ? 25.441 -0.147 -38.037 1.00 76.38 89 LEU A N 1
ATOM 711 C CA . LEU A 1 89 ? 25.278 1.014 -38.907 1.00 76.38 89 LEU A CA 1
ATOM 712 C C . LEU A 1 89 ? 26.583 1.802 -38.955 1.00 76.38 89 LEU A C 1
ATOM 714 O O . LEU A 1 89 ? 27.237 1.801 -39.989 1.00 76.38 89 LEU A O 1
ATOM 718 N N . ARG A 1 90 ? 27.068 2.356 -37.844 1.00 78.00 90 ARG A N 1
ATOM 719 C CA . ARG A 1 90 ? 28.278 3.200 -37.850 1.00 78.00 90 ARG A CA 1
ATOM 720 C C . ARG A 1 90 ? 29.484 2.630 -38.640 1.00 78.00 90 ARG A C 1
ATOM 722 O O . ARG A 1 90 ? 30.004 3.357 -39.484 1.00 78.00 90 ARG A O 1
ATOM 729 N N . PRO A 1 91 ? 29.931 1.372 -38.450 1.00 75.94 91 PRO A N 1
ATOM 730 C CA . PRO A 1 91 ? 31.072 0.842 -39.199 1.00 75.94 91 PRO A CA 1
ATOM 731 C C . PRO A 1 91 ? 30.775 0.628 -40.688 1.00 75.94 91 PRO A C 1
ATOM 733 O O . PRO A 1 91 ? 31.652 0.858 -41.511 1.00 75.94 91 PRO A O 1
ATOM 736 N N . ARG A 1 92 ? 29.545 0.256 -41.070 1.00 69.12 92 ARG A N 1
ATOM 737 C CA . ARG A 1 92 ? 29.182 0.094 -42.491 1.00 69.12 92 ARG A CA 1
ATOM 738 C C . ARG A 1 92 ? 29.152 1.420 -43.249 1.00 69.12 92 ARG A C 1
ATOM 740 O O . ARG A 1 92 ? 29.386 1.427 -44.451 1.00 69.12 92 ARG A O 1
ATOM 747 N N . TRP A 1 93 ? 28.865 2.519 -42.557 1.00 65.81 93 TRP A N 1
ATOM 748 C CA . TRP A 1 93 ? 28.817 3.849 -43.161 1.00 65.81 93 TRP A CA 1
ATOM 749 C C . TRP A 1 93 ? 30.237 4.397 -43.331 1.00 65.81 93 TRP A C 1
ATOM 751 O O . TRP A 1 93 ? 30.567 4.869 -44.407 1.00 65.81 93 TRP A O 1
ATOM 761 N N . LEU A 1 94 ? 31.117 4.185 -42.345 1.00 65.44 94 LEU A N 1
ATOM 762 C CA . LEU A 1 94 ? 32.536 4.556 -42.439 1.00 65.44 94 LEU A CA 1
ATOM 763 C C . LEU A 1 94 ? 33.317 3.750 -43.494 1.00 65.44 94 LEU A C 1
ATOM 765 O O . LEU A 1 94 ? 34.232 4.280 -44.112 1.00 65.44 94 LEU A O 1
ATOM 769 N N . VAL A 1 95 ? 32.964 2.480 -43.724 1.00 64.44 95 VAL A N 1
ATOM 770 C CA . VAL A 1 95 ? 33.613 1.636 -44.751 1.00 64.44 95 VAL A CA 1
ATOM 771 C C . VAL A 1 95 ? 33.229 2.055 -46.176 1.00 64.44 95 VAL A C 1
ATOM 773 O O . VAL A 1 95 ? 33.999 1.829 -47.107 1.00 64.44 95 VAL A O 1
ATOM 776 N N . LYS A 1 96 ? 32.065 2.687 -46.372 1.00 59.25 96 LYS A N 1
ATOM 777 C CA . LYS A 1 96 ? 31.599 3.101 -47.704 1.00 59.25 96 LYS A CA 1
ATOM 778 C C . LYS A 1 96 ? 32.333 4.339 -48.240 1.00 59.25 96 LYS A C 1
ATOM 780 O O . LYS A 1 96 ? 32.394 4.516 -49.452 1.00 59.25 96 LYS A O 1
ATOM 785 N N . ASP A 1 97 ? 32.942 5.128 -47.358 1.00 61.94 97 ASP A N 1
ATOM 786 C CA . ASP A 1 97 ? 33.585 6.405 -47.694 1.00 61.94 97 ASP A CA 1
ATOM 787 C C . ASP A 1 97 ? 35.069 6.264 -48.105 1.00 61.94 97 ASP A C 1
ATOM 789 O O . ASP A 1 97 ? 35.754 7.266 -48.302 1.00 61.94 97 ASP A O 1
ATOM 793 N N . HIS A 1 98 ? 35.592 5.035 -48.236 1.00 61.97 98 HIS A N 1
ATOM 794 C CA . HIS A 1 98 ? 37.012 4.780 -48.532 1.00 61.97 98 HIS A CA 1
ATOM 795 C C . HIS A 1 98 ? 37.250 3.863 -49.745 1.00 61.97 98 HIS A C 1
ATOM 797 O O . HIS A 1 98 ? 38.096 2.972 -49.703 1.00 61.97 98 HIS A O 1
ATOM 803 N N . ILE A 1 99 ? 36.510 4.076 -50.838 1.00 68.12 99 ILE A N 1
ATOM 804 C CA . ILE A 1 99 ? 36.875 3.521 -52.152 1.00 68.12 99 ILE A CA 1
ATOM 805 C C . ILE A 1 99 ? 37.793 4.544 -52.842 1.00 68.12 99 ILE A C 1
ATOM 807 O O . ILE A 1 99 ? 37.307 5.625 -53.178 1.00 68.12 99 ILE A O 1
ATOM 811 N N . PRO A 1 100 ? 39.096 4.262 -53.040 1.00 68.06 100 PRO A N 1
ATOM 812 C CA . PRO A 1 100 ? 39.946 5.114 -53.858 1.00 68.06 100 PRO A CA 1
ATOM 813 C C . PRO A 1 100 ? 39.494 4.974 -55.314 1.00 68.06 100 PRO A C 1
ATOM 815 O O . PRO A 1 100 ? 39.392 3.860 -55.823 1.00 68.06 100 PRO A O 1
ATOM 818 N N . ASP A 1 101 ? 39.198 6.096 -55.964 1.00 74.00 101 ASP A N 1
ATOM 819 C CA . ASP A 1 101 ? 38.997 6.152 -57.411 1.00 74.00 101 ASP A CA 1
ATOM 820 C C . ASP A 1 101 ? 40.363 5.991 -58.094 1.00 74.00 101 ASP A C 1
ATOM 822 O O . ASP A 1 101 ? 41.129 6.947 -58.199 1.00 74.00 101 ASP A O 1
ATOM 826 N N . ASP A 1 102 ? 40.711 4.764 -58.487 1.00 70.50 102 ASP A N 1
ATOM 827 C CA . ASP A 1 102 ? 41.923 4.445 -59.247 1.00 70.50 102 ASP A CA 1
ATOM 828 C C . ASP A 1 102 ? 41.654 4.423 -60.760 1.00 70.50 102 ASP A C 1
ATOM 830 O O . ASP A 1 102 ? 42.026 3.496 -61.481 1.00 70.50 102 ASP A O 1
ATOM 834 N N . ARG A 1 103 ? 41.006 5.476 -61.270 1.00 72.44 103 ARG A N 1
ATOM 835 C CA . ARG A 1 103 ? 40.842 5.700 -62.712 1.00 72.44 103 ARG A CA 1
ATOM 836 C C . ARG A 1 103 ? 41.427 7.029 -63.179 1.00 72.44 103 ARG A C 1
ATOM 838 O O . ARG A 1 103 ? 40.677 7.910 -63.584 1.00 72.44 103 ARG A O 1
ATOM 845 N N . THR A 1 104 ? 42.756 7.114 -63.229 1.00 64.69 104 THR A N 1
ATOM 846 C CA . THR A 1 104 ? 43.520 7.926 -64.203 1.00 64.69 104 THR A CA 1
ATOM 847 C C . THR A 1 104 ? 44.925 7.378 -64.361 1.00 64.69 104 THR A C 1
ATOM 849 O O . THR A 1 104 ? 45.577 7.197 -63.308 1.00 64.69 104 THR A O 1
#

Mean predicted aligned error: 14.06 Å

Foldseek 3Di:
DDDQPDCPPDDDDQDDDDDGDRDDPVVVCVVPVDPDDPDDDQDPDCDDPPDHRCDDDPPPCPVVVVVVVVVVVVVVVVVVVVVCCVPPVVVVVVVVVDDDPPDD